Protein AF-A0A9P5S345-F1 (afdb_monomer_lite)

Organism: NCBI:txid64567

Secondary structure (DSSP, 8-state):
-EEEEEEEE-TTS-EEEEEEEE-TTT--EEEEEEEE--SS-----S--B-S--S--HHHHHHHHHTT-B--TTTTS--

Foldseek 3Di:
DDWDWDWDQDPLQKIWIKIWDDDPPPPDIDIDTPDMDHNDDDDDAPAADDPDPDDDPVRVVVCVVRVNHDDPPPPPDD

Radius of gyration: 16.43 Å; chains: 1; bounding box: 36×37×32 Å

Structure (mmCIF, N/CA/C/O backbone):
data_AF-A0A9P5S345-F1
#
_entry.id   AF-A0A9P5S345-F1
#
loop_
_atom_site.group_PDB
_atom_site.id
_atom_site.type_symbol
_atom_site.label_atom_id
_atom_site.label_alt_id
_atom_site.label_comp_id
_atom_site.label_asym_id
_atom_site.label_entity_id
_atom_site.label_seq_id
_atom_site.pdbx_PDB_ins_code
_atom_site.Cartn_x
_atom_site.Cartn_y
_atom_site.Cartn_z
_atom_site.occupancy
_atom_site.B_iso_or_equiv
_atom_site.auth_seq_id
_atom_site.auth_comp_id
_atom_site.auth_asym_id
_atom_site.auth_atom_id
_atom_site.pdbx_PDB_model_num
ATOM 1 N N . MET A 1 1 ? 15.379 7.330 -4.752 1.00 70.81 1 MET A N 1
ATOM 2 C CA . MET A 1 1 ? 13.925 7.522 -4.540 1.00 70.81 1 MET A CA 1
ATOM 3 C C . MET A 1 1 ? 13.267 6.174 -4.715 1.00 70.81 1 MET A C 1
ATOM 5 O O . MET A 1 1 ? 13.356 5.619 -5.807 1.00 70.81 1 MET A O 1
ATOM 9 N N . ILE A 1 2 ? 12.641 5.645 -3.667 1.00 75.69 2 ILE A N 1
ATOM 10 C CA . ILE A 1 2 ? 11.908 4.379 -3.759 1.00 75.69 2 ILE A CA 1
ATOM 11 C C . ILE A 1 2 ? 10.435 4.712 -3.982 1.00 75.69 2 ILE A C 1
ATOM 13 O O . ILE A 1 2 ? 9.841 5.476 -3.219 1.00 75.69 2 ILE A O 1
ATOM 17 N N . LEU A 1 3 ? 9.870 4.148 -5.049 1.00 85.38 3 LEU A N 1
ATOM 18 C CA . LEU A 1 3 ? 8.455 4.238 -5.374 1.00 85.38 3 LEU A CA 1
ATOM 19 C C . LEU A 1 3 ? 7.872 2.830 -5.347 1.00 85.38 3 LEU A C 1
ATOM 21 O O . LEU A 1 3 ? 8.229 1.999 -6.182 1.00 85.38 3 LEU A O 1
ATOM 25 N N . LEU A 1 4 ? 6.984 2.570 -4.393 1.00 90.62 4 LEU A N 1
ATOM 26 C CA . LEU A 1 4 ? 6.244 1.316 -4.320 1.00 90.62 4 LEU A CA 1
ATOM 27 C C . LEU A 1 4 ? 4.756 1.606 -4.491 1.00 90.62 4 LEU A C 1
ATOM 29 O O . LEU A 1 4 ? 4.190 2.418 -3.762 1.00 90.62 4 LEU A O 1
ATOM 33 N N . GLU A 1 5 ? 4.118 0.913 -5.430 1.00 92.31 5 GLU A N 1
ATOM 34 C CA . GLU A 1 5 ? 2.667 0.932 -5.592 1.00 92.31 5 GLU A CA 1
ATOM 35 C C . GLU A 1 5 ? 2.094 -0.434 -5.227 1.00 92.31 5 GLU A C 1
ATOM 37 O O . GLU A 1 5 ? 2.602 -1.467 -5.665 1.00 92.31 5 GLU A O 1
ATOM 42 N N . PHE A 1 6 ? 1.040 -0.444 -4.415 1.00 88.31 6 PHE A N 1
ATOM 43 C CA . PHE A 1 6 ? 0.346 -1.675 -4.051 1.00 88.31 6 PHE A CA 1
ATOM 44 C C . PHE A 1 6 ? -1.156 -1.450 -3.920 1.00 88.31 6 PHE A C 1
ATOM 46 O O . PHE A 1 6 ? -1.622 -0.337 -3.668 1.00 88.31 6 PHE A O 1
ATOM 53 N N . ALA A 1 7 ? -1.917 -2.528 -4.087 1.00 89.31 7 ALA A N 1
ATOM 54 C CA . ALA A 1 7 ? -3.365 -2.523 -3.958 1.00 89.31 7 ALA A CA 1
ATOM 55 C C . ALA A 1 7 ? -3.805 -3.247 -2.681 1.00 89.31 7 ALA A C 1
ATOM 57 O O . ALA A 1 7 ? -3.228 -4.267 -2.305 1.00 89.31 7 ALA A O 1
ATOM 58 N N . THR A 1 8 ? -4.859 -2.747 -2.042 1.00 89.62 8 THR A N 1
ATOM 59 C CA . THR A 1 8 ? -5.536 -3.417 -0.924 1.00 89.62 8 THR A CA 1
ATOM 60 C C . THR A 1 8 ? -7.002 -3.639 -1.256 1.00 89.62 8 THR A C 1
ATOM 62 O O . THR A 1 8 ? -7.662 -2.707 -1.713 1.00 89.62 8 THR A O 1
ATOM 65 N N . ALA A 1 9 ? -7.518 -4.832 -0.959 1.00 85.19 9 ALA A N 1
ATOM 66 C CA . ALA A 1 9 ? -8.953 -5.085 -0.899 1.00 85.19 9 ALA A CA 1
ATOM 67 C C . ALA A 1 9 ? -9.477 -4.774 0.503 1.00 85.19 9 ALA A C 1
ATOM 69 O O . ALA A 1 9 ? -8.949 -5.272 1.499 1.00 85.19 9 ALA A O 1
ATOM 70 N N . CYS A 1 10 ? -10.493 -3.923 0.574 1.00 84.25 10 CYS A N 1
ATOM 71 C CA . CYS A 1 10 ? -11.074 -3.446 1.819 1.00 84.25 10 CYS A CA 1
ATOM 72 C C . CYS A 1 10 ? -12.370 -4.201 2.150 1.00 84.25 10 CYS A C 1
ATOM 74 O O . CYS A 1 10 ? -13.032 -4.765 1.282 1.00 84.25 10 CYS A O 1
ATOM 76 N N . GLN A 1 11 ? -12.749 -4.201 3.431 1.00 84.25 11 GLN A N 1
ATOM 77 C CA . GLN A 1 11 ? -13.970 -4.863 3.907 1.00 84.25 11 GLN A CA 1
ATOM 78 C C . GLN A 1 11 ? -15.248 -4.266 3.295 1.00 84.25 11 GLN A C 1
ATOM 80 O O . GLN A 1 11 ? -16.246 -4.966 3.152 1.00 84.25 11 GLN A O 1
ATOM 85 N N . ASP A 1 12 ? -15.206 -2.990 2.910 1.00 85.81 12 ASP A N 1
ATOM 86 C CA . ASP A 1 12 ? -16.282 -2.306 2.185 1.00 85.81 12 ASP A CA 1
ATOM 87 C C . ASP A 1 12 ? -16.410 -2.762 0.718 1.00 85.81 12 ASP A C 1
ATOM 89 O O . ASP A 1 12 ? -17.276 -2.272 0.002 1.00 85.81 12 ASP A O 1
ATOM 93 N N . GLY A 1 13 ? -15.565 -3.692 0.260 1.00 80.19 13 GLY A N 1
ATOM 94 C CA . GLY A 1 13 ? -15.541 -4.183 -1.114 1.00 80.19 13 GLY A CA 1
ATOM 95 C C . GLY A 1 13 ? -14.799 -3.272 -2.095 1.00 80.19 13 GLY A C 1
ATOM 96 O O . GLY A 1 13 ? -14.740 -3.601 -3.278 1.00 80.19 13 GLY A O 1
ATOM 97 N N . SER A 1 14 ? -14.220 -2.153 -1.642 1.00 84.69 14 SER A N 1
ATOM 98 C CA . SER A 1 14 ? -13.383 -1.294 -2.487 1.00 84.69 14 SER A CA 1
ATOM 99 C C . SER A 1 14 ? -11.975 -1.873 -2.664 1.00 84.69 14 SER A C 1
ATOM 101 O O . SER A 1 14 ? -11.403 -2.477 -1.751 1.00 84.69 14 SER A O 1
ATOM 103 N N . LEU A 1 15 ? -11.387 -1.656 -3.842 1.00 88.50 15 LEU A N 1
ATOM 104 C CA . LEU A 1 15 ? -9.942 -1.727 -4.032 1.00 88.50 15 LEU A CA 1
ATOM 105 C C . LEU A 1 15 ? -9.356 -0.332 -3.900 1.00 88.50 15 LEU A C 1
ATOM 107 O O . LEU A 1 15 ? -9.880 0.625 -4.465 1.00 88.50 15 LEU A O 1
ATOM 111 N N . ARG A 1 16 ? -8.229 -0.232 -3.204 1.00 92.25 16 ARG A N 1
ATOM 112 C CA . ARG A 1 16 ? -7.492 1.021 -3.035 1.00 92.25 16 ARG A CA 1
ATOM 113 C C . ARG A 1 16 ? -6.062 0.821 -3.482 1.00 92.25 16 ARG A C 1
ATOM 115 O O . ARG A 1 16 ? -5.415 -0.120 -3.025 1.00 92.25 16 ARG A O 1
ATOM 122 N N . VAL A 1 17 ? -5.584 1.693 -4.362 1.00 92.94 17 VAL A N 1
ATOM 123 C CA . VAL A 1 17 ? -4.180 1.712 -4.775 1.00 92.94 17 VAL A CA 1
ATOM 124 C C . VAL A 1 17 ? -3.455 2.805 -4.027 1.00 92.94 17 VAL A C 1
ATOM 126 O O . VAL A 1 17 ? -3.844 3.975 -4.053 1.00 92.94 17 VAL A O 1
ATOM 129 N N . TRP A 1 18 ? -2.375 2.399 -3.382 1.00 95.31 18 TRP A N 1
ATOM 130 C CA . TRP A 1 18 ? -1.527 3.242 -2.569 1.00 95.31 18 TRP A CA 1
ATOM 131 C C . TRP A 1 18 ? -0.197 3.440 -3.266 1.00 95.31 18 TRP A C 1
ATOM 133 O O . TRP A 1 18 ? 0.333 2.525 -3.896 1.00 95.31 18 TRP A O 1
ATOM 143 N N . GLN A 1 19 ? 0.342 4.638 -3.114 1.00 95.00 19 GLN A N 1
ATOM 144 C CA . GLN A 1 19 ? 1.688 4.976 -3.520 1.00 95.00 19 GLN A CA 1
ATOM 145 C C . GLN A 1 19 ? 2.497 5.301 -2.269 1.00 95.00 19 GLN A C 1
ATOM 147 O O . GLN A 1 19 ? 2.127 6.185 -1.492 1.00 95.00 19 GLN A O 1
ATOM 152 N N . VAL A 1 20 ? 3.590 4.572 -2.077 1.00 93.44 20 VAL A N 1
ATOM 153 C CA . VAL A 1 20 ? 4.587 4.827 -1.042 1.00 93.44 20 VAL A CA 1
ATOM 154 C C . VAL A 1 20 ? 5.775 5.496 -1.703 1.00 93.44 20 VAL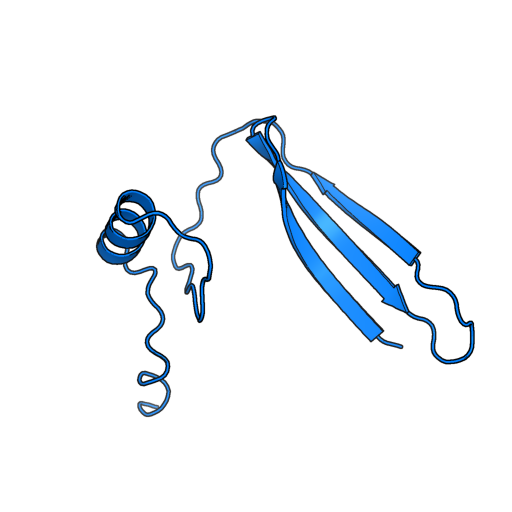 A C 1
ATOM 156 O O . VAL A 1 20 ? 6.376 4.937 -2.622 1.00 93.44 20 VAL A O 1
ATOM 159 N N . MET A 1 21 ? 6.099 6.691 -1.229 1.00 92.69 21 MET A N 1
ATOM 160 C CA . MET A 1 21 ? 7.271 7.440 -1.657 1.00 92.69 21 MET A CA 1
ATOM 161 C C . MET A 1 21 ? 8.226 7.569 -0.482 1.00 92.69 21 MET A C 1
ATOM 163 O O . MET A 1 21 ? 7.865 8.137 0.556 1.00 92.69 21 MET A O 1
ATOM 167 N N . ASP A 1 22 ? 9.438 7.064 -0.681 1.00 88.94 22 ASP A N 1
ATOM 168 C CA . ASP A 1 22 ? 10.578 7.293 0.201 1.00 88.94 22 ASP A CA 1
ATOM 169 C C . ASP A 1 22 ? 11.615 8.152 -0.534 1.00 88.94 22 ASP A C 1
ATOM 171 O O . ASP A 1 22 ? 12.146 7.789 -1.601 1.00 88.94 22 ASP A O 1
ATOM 175 N N . VAL A 1 23 ? 11.857 9.335 0.026 1.00 81.88 23 VAL A N 1
ATOM 176 C CA . VAL A 1 23 ? 12.862 10.268 -0.471 1.00 81.88 23 VAL A CA 1
ATOM 177 C C . VAL A 1 23 ? 14.161 9.960 0.261 1.00 81.88 23 VAL A C 1
ATOM 179 O O . VAL A 1 23 ? 14.323 10.273 1.436 1.00 81.88 23 VAL A O 1
ATOM 182 N N . GLU A 1 24 ? 15.108 9.351 -0.452 1.00 79.19 24 GLU A N 1
ATOM 183 C CA . GLU A 1 24 ? 16.419 9.002 0.101 1.00 79.19 24 GLU A CA 1
ATOM 184 C C . GLU A 1 24 ? 17.052 10.190 0.836 1.00 79.19 24 GLU A C 1
ATOM 186 O O . GLU A 1 24 ? 17.218 11.276 0.280 1.00 79.19 24 GLU A O 1
ATOM 191 N N . GLY A 1 25 ? 17.395 9.972 2.106 1.00 74.94 25 GLY A N 1
ATOM 192 C CA . GLY A 1 25 ? 18.003 10.987 2.963 1.00 74.94 25 GLY A CA 1
ATOM 193 C C . GLY A 1 25 ? 17.025 11.930 3.673 1.00 74.94 25 GLY A C 1
ATOM 194 O O . GLY A 1 25 ? 17.480 12.698 4.518 1.00 74.94 25 GLY A O 1
ATOM 195 N N . SER A 1 26 ? 15.710 11.872 3.412 1.00 83.69 26 SER A N 1
ATOM 196 C CA . SER A 1 26 ? 14.722 12.659 4.174 1.00 83.69 26 SER A CA 1
ATOM 197 C C . SER A 1 26 ? 14.342 12.013 5.510 1.00 83.69 26 SER A C 1
ATOM 199 O O . SER A 1 26 ? 13.874 12.704 6.415 1.00 83.69 26 SER A O 1
ATOM 201 N N . GLY A 1 27 ? 14.504 10.690 5.629 1.00 83.81 27 GLY A N 1
ATOM 202 C CA . GLY A 1 27 ? 14.027 9.915 6.778 1.00 83.81 27 GLY A CA 1
ATOM 203 C C . GLY A 1 27 ? 12.499 9.883 6.905 1.00 83.81 27 GLY A C 1
ATOM 204 O O . GLY A 1 27 ? 11.983 9.510 7.957 1.00 83.81 27 GLY A O 1
ATOM 205 N N . SER A 1 28 ? 11.771 10.294 5.863 1.00 87.00 28 SER A N 1
ATOM 206 C CA . SER A 1 28 ? 10.314 10.374 5.856 1.00 87.00 28 SER A CA 1
ATOM 207 C C . SER A 1 2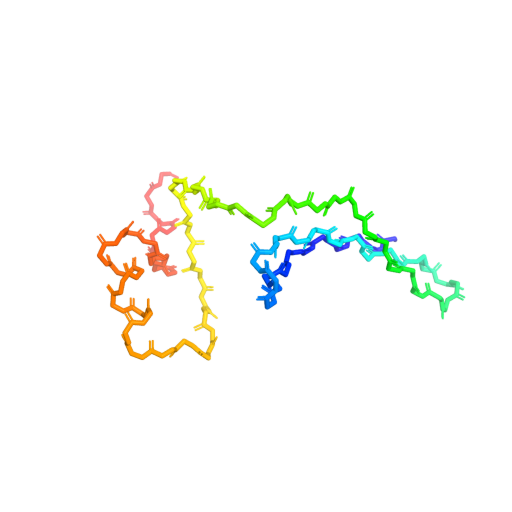8 ? 9.718 9.522 4.741 1.00 87.00 28 SER A C 1
ATOM 209 O O . SER A 1 28 ? 10.067 9.650 3.571 1.00 87.00 28 SER A O 1
ATOM 211 N N . VAL A 1 29 ? 8.759 8.681 5.122 1.00 90.31 29 VAL A N 1
ATOM 212 C CA . VAL A 1 29 ? 7.947 7.899 4.191 1.00 90.31 29 VAL A CA 1
ATOM 213 C C . VAL A 1 29 ? 6.591 8.578 4.065 1.00 90.31 29 VAL A C 1
ATOM 215 O O . VAL A 1 29 ? 5.928 8.838 5.070 1.00 90.31 29 VAL A O 1
ATOM 218 N N . SER A 1 30 ? 6.165 8.858 2.834 1.00 91.19 30 SER A N 1
ATOM 219 C CA . SER A 1 30 ? 4.810 9.339 2.558 1.00 91.19 30 SER A CA 1
ATOM 220 C C . SER A 1 30 ? 3.993 8.249 1.876 1.00 91.19 30 SER A C 1
ATOM 222 O O . SER A 1 30 ? 4.475 7.570 0.972 1.00 91.19 30 SER A O 1
ATOM 224 N N . VAL A 1 31 ? 2.753 8.070 2.332 1.00 93.31 31 VAL A N 1
ATOM 225 C CA . VAL A 1 31 ? 1.808 7.096 1.780 1.00 93.31 31 VAL A CA 1
ATOM 226 C C . VAL A 1 31 ? 0.577 7.857 1.319 1.00 93.31 31 VAL A C 1
ATOM 228 O O . VAL A 1 31 ? -0.041 8.569 2.111 1.00 93.31 31 VAL A O 1
ATOM 231 N N . GLN A 1 32 ? 0.235 7.737 0.041 1.00 94.81 32 GLN A N 1
ATOM 232 C CA . GLN A 1 32 ? -0.867 8.479 -0.570 1.00 94.81 32 GLN A CA 1
ATOM 233 C C . GLN A 1 32 ? -1.825 7.527 -1.286 1.00 94.81 32 GLN A C 1
ATOM 235 O O . GLN A 1 32 ? -1.399 6.572 -1.934 1.00 94.81 32 GLN A O 1
ATOM 240 N N . LEU A 1 33 ? -3.130 7.789 -1.171 1.00 94.56 33 LEU A N 1
ATOM 241 C CA . LEU A 1 33 ? -4.151 7.093 -1.951 1.00 94.56 33 LEU A CA 1
ATOM 242 C C . LEU A 1 33 ? -4.123 7.632 -3.386 1.00 94.56 33 LEU A C 1
ATOM 244 O O . LEU A 1 33 ? -4.425 8.802 -3.607 1.00 94.56 33 LEU A O 1
ATOM 248 N N . LYS A 1 34 ? -3.779 6.780 -4.354 1.00 94.19 34 LYS A N 1
ATOM 249 C CA . LYS A 1 34 ? -3.729 7.138 -5.778 1.00 94.19 34 LYS A CA 1
ATOM 250 C C . LYS A 1 34 ? -5.113 7.063 -6.418 1.00 94.19 34 LYS A C 1
ATOM 252 O O . LYS A 1 34 ? -5.488 7.954 -7.172 1.00 94.19 34 LYS A O 1
ATOM 257 N N . TRP A 1 35 ? -5.868 6.008 -6.108 1.00 92.19 35 TRP A N 1
ATOM 258 C CA . TRP A 1 35 ? -7.275 5.864 -6.486 1.00 92.19 35 TRP A CA 1
ATOM 259 C C . TRP A 1 35 ? -7.980 4.802 -5.631 1.00 92.19 35 TRP A C 1
ATOM 261 O O . TRP A 1 35 ? -7.335 3.947 -5.018 1.00 92.19 35 TRP A O 1
ATOM 271 N N . SER A 1 36 ? -9.313 4.859 -5.609 1.00 91.06 36 SER A N 1
ATOM 272 C CA . SER A 1 36 ? -10.193 3.851 -5.010 1.00 91.06 36 SER A CA 1
ATOM 273 C C . SER A 1 36 ? -11.276 3.462 -6.007 1.00 91.06 36 SER A C 1
ATOM 275 O O . SER A 1 36 ? -11.761 4.322 -6.742 1.00 91.06 36 SER A O 1
ATOM 277 N N . SER A 1 37 ? -11.656 2.187 -6.041 1.00 86.88 37 SER A N 1
ATOM 278 C CA . SER A 1 37 ? -12.893 1.782 -6.705 1.00 86.88 37 SER A CA 1
ATOM 279 C C . SER A 1 37 ? -14.088 2.104 -5.814 1.00 86.88 37 SER A C 1
ATOM 281 O O . SER A 1 37 ? -13.966 2.165 -4.587 1.00 86.88 37 SER A O 1
ATOM 283 N N . GLU A 1 38 ? -15.259 2.227 -6.429 1.00 83.88 38 GLU A N 1
ATOM 284 C CA . GLU A 1 38 ? -16.520 2.055 -5.712 1.00 83.88 38 GLU A CA 1
ATOM 285 C C . GLU A 1 38 ? -16.646 0.600 -5.214 1.00 83.88 38 GLU A C 1
ATOM 287 O O . GLU A 1 38 ? -16.025 -0.292 -5.818 1.00 83.88 38 GLU A O 1
ATOM 292 N N . PRO A 1 39 ? -17.450 0.339 -4.162 1.00 73.25 39 PRO A N 1
ATOM 293 C CA . PRO A 1 39 ? -17.888 -0.996 -3.747 1.00 73.25 39 PRO A CA 1
ATOM 294 C C . PRO A 1 39 ? -18.608 -1.718 -4.893 1.00 73.25 39 PRO A C 1
ATOM 296 O O . PRO A 1 39 ? -19.830 -1.699 -5.026 1.00 73.25 39 PRO A O 1
ATOM 299 N N . SER A 1 40 ? -17.842 -2.303 -5.800 1.00 67.75 40 SER A N 1
ATOM 300 C CA . SER A 1 40 ? -18.340 -2.882 -7.038 1.00 67.75 40 SER A CA 1
ATOM 301 C C . SER A 1 40 ? -17.469 -4.060 -7.437 1.00 67.75 40 SER A C 1
ATOM 303 O O . SER A 1 40 ? -16.320 -4.192 -7.014 1.00 67.75 40 SER A O 1
ATOM 305 N N . MET A 1 41 ? -18.046 -4.959 -8.227 1.00 62.75 41 MET A N 1
ATOM 306 C CA . MET A 1 41 ? -17.369 -6.178 -8.634 1.00 62.75 41 MET A CA 1
ATOM 307 C C . MET A 1 41 ? -16.262 -5.836 -9.634 1.00 62.75 41 MET A C 1
ATOM 309 O O . MET A 1 41 ? -16.534 -5.493 -10.784 1.00 62.75 41 MET A O 1
ATOM 313 N N . LEU A 1 42 ? -15.007 -5.927 -9.199 1.00 61.50 42 LEU A N 1
ATOM 314 C CA . LEU A 1 42 ? -13.867 -5.820 -10.099 1.00 61.50 42 LEU A CA 1
ATOM 315 C C . LEU A 1 42 ? -13.665 -7.138 -10.835 1.00 61.50 42 LEU A C 1
ATOM 317 O O . LEU A 1 42 ? -13.385 -8.174 -10.235 1.00 61.50 42 LEU A O 1
ATOM 321 N N . ALA A 1 43 ? -13.795 -7.073 -12.155 1.00 64.50 43 ALA A N 1
ATOM 322 C CA . ALA A 1 43 ? -13.393 -8.140 -13.048 1.00 64.50 43 ALA A CA 1
ATOM 323 C C . ALA A 1 43 ? -11.972 -7.851 -13.538 1.00 64.50 43 ALA A C 1
ATOM 325 O O . ALA A 1 43 ? -11.723 -6.834 -14.183 1.00 64.50 43 ALA A O 1
ATOM 326 N N . ALA A 1 44 ? -11.046 -8.752 -13.235 1.00 64.19 44 ALA A N 1
ATOM 327 C CA . ALA A 1 44 ? -9.709 -8.752 -13.804 1.00 64.19 44 ALA A CA 1
ATOM 328 C C . ALA A 1 44 ? -9.495 -10.082 -14.531 1.00 64.19 44 ALA A C 1
ATOM 330 O O . ALA A 1 44 ? -9.819 -11.144 -14.001 1.00 64.19 44 ALA A O 1
ATOM 331 N N . SER A 1 45 ? -8.972 -10.025 -15.753 1.00 67.75 45 SER A N 1
ATOM 332 C CA . SER A 1 45 ? -8.673 -11.201 -16.574 1.00 67.75 45 SER A CA 1
ATOM 333 C C . SER A 1 45 ? -7.168 -11.342 -16.764 1.00 67.75 45 SER A C 1
ATOM 335 O O . SER A 1 45 ? -6.491 -10.342 -16.995 1.00 67.75 45 SER A O 1
ATOM 337 N N . GLY A 1 46 ?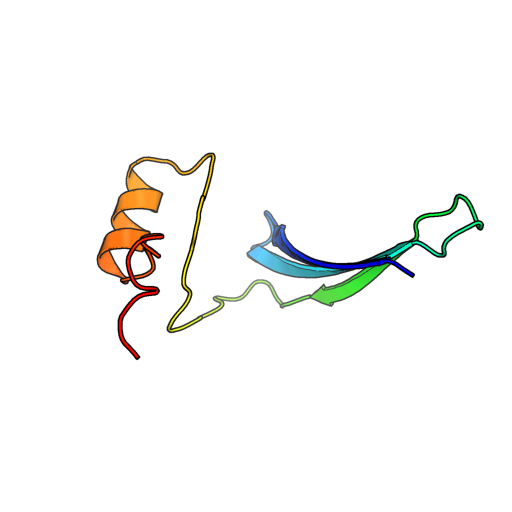 -6.655 -12.573 -16.712 1.00 68.19 46 GLY A N 1
ATOM 338 C CA . GLY A 1 46 ? -5.230 -12.846 -16.934 1.00 68.19 46 GLY A CA 1
ATOM 339 C C . GLY A 1 46 ? -4.323 -12.456 -15.764 1.00 68.19 46 GLY A C 1
ATOM 340 O O . GLY A 1 46 ? -3.138 -12.213 -15.966 1.00 68.19 46 GLY A O 1
ATOM 341 N N . ILE A 1 47 ? -4.865 -12.370 -14.544 1.00 68.75 47 ILE A N 1
ATOM 342 C CA . ILE A 1 47 ? -4.041 -12.196 -13.347 1.00 68.75 47 ILE A CA 1
ATOM 343 C C . ILE A 1 47 ? -3.164 -13.437 -13.165 1.00 68.75 47 ILE A C 1
ATOM 345 O O . ILE A 1 47 ? -3.668 -14.555 -13.112 1.00 68.75 47 ILE A O 1
ATOM 349 N N . VAL A 1 48 ? -1.867 -13.211 -12.974 1.00 71.19 48 VAL A N 1
ATOM 350 C CA . VAL A 1 48 ? -0.917 -14.224 -12.512 1.00 71.19 48 VAL A CA 1
ATOM 351 C C . VAL A 1 48 ? -0.625 -13.943 -11.042 1.00 71.19 48 VAL A C 1
ATOM 353 O O . VAL A 1 48 ? -0.023 -12.918 -10.716 1.00 71.19 48 VAL A O 1
ATOM 356 N N . LEU A 1 49 ? -1.074 -14.822 -10.145 1.00 67.81 49 LEU A N 1
ATOM 357 C CA . LEU A 1 49 ? -0.727 -14.742 -8.729 1.00 67.81 49 LEU A CA 1
ATOM 358 C C . LEU A 1 49 ? 0.459 -15.666 -8.456 1.00 67.81 49 LEU A C 1
ATOM 360 O O . LEU A 1 49 ? 0.350 -16.884 -8.598 1.00 67.81 49 LEU A O 1
ATOM 364 N N . ASN A 1 50 ? 1.576 -15.071 -8.045 1.00 70.25 50 ASN A N 1
ATOM 365 C CA . ASN A 1 50 ? 2.769 -15.776 -7.583 1.00 70.25 50 ASN A CA 1
ATOM 366 C C . ASN A 1 50 ? 2.877 -15.649 -6.061 1.00 70.25 50 ASN A C 1
ATOM 368 O O . ASN A 1 50 ? 2.494 -14.622 -5.499 1.00 70.25 50 ASN A O 1
ATOM 372 N N . ASP A 1 51 ? 3.388 -16.691 -5.404 1.00 69.94 51 ASP A N 1
ATOM 373 C CA . ASP A 1 51 ? 3.790 -16.674 -3.988 1.00 69.94 51 ASP A CA 1
ATOM 374 C C . ASP A 1 51 ? 2.720 -16.177 -2.996 1.00 69.94 51 ASP A C 1
ATOM 376 O O . ASP A 1 51 ? 3.019 -15.634 -1.931 1.00 69.94 51 ASP A O 1
ATOM 380 N N . THR A 1 52 ? 1.438 -16.381 -3.311 1.00 68.62 52 THR A N 1
ATOM 381 C CA . THR A 1 52 ? 0.340 -15.979 -2.425 1.00 68.62 52 THR A CA 1
ATOM 382 C C . THR A 1 52 ? 0.379 -16.743 -1.104 1.00 68.62 52 THR A C 1
ATOM 384 O O . THR A 1 52 ? 0.197 -17.966 -1.066 1.00 68.62 52 THR A O 1
ATOM 387 N N . ILE A 1 53 ? 0.536 -16.007 -0.008 1.00 74.56 53 ILE A N 1
ATOM 388 C CA . ILE A 1 53 ? 0.464 -16.518 1.363 1.00 74.56 53 ILE A CA 1
ATOM 389 C C . ILE A 1 53 ? -0.913 -16.234 1.982 1.00 74.56 53 ILE A C 1
ATOM 391 O O . ILE A 1 53 ? -1.591 -15.280 1.614 1.00 74.56 53 ILE A O 1
ATOM 395 N N . GLY A 1 54 ? -1.353 -17.072 2.926 1.00 77.44 54 GLY A N 1
ATOM 396 C CA . GLY A 1 54 ? -2.574 -16.821 3.711 1.00 77.44 54 GLY A CA 1
ATOM 397 C C . GLY A 1 54 ? -3.913 -17.123 3.020 1.00 77.44 54 GLY A C 1
ATOM 398 O O . GLY A 1 54 ? -4.964 -16.810 3.575 1.00 77.44 54 GLY A O 1
ATOM 399 N N . LEU A 1 55 ? -3.918 -17.753 1.841 1.00 76.50 55 LEU A N 1
ATOM 400 C CA . LEU A 1 55 ? -5.158 -18.182 1.185 1.00 76.50 55 LEU A CA 1
ATOM 401 C C . LEU A 1 55 ? -5.801 -19.384 1.892 1.00 76.50 55 LEU A C 1
ATOM 403 O O . LEU A 1 55 ? -5.132 -20.380 2.179 1.00 76.50 55 LEU A O 1
ATOM 407 N N . SER A 1 56 ? -7.124 -19.330 2.076 1.00 81.31 56 SER A N 1
ATOM 408 C CA . SER A 1 56 ? -7.922 -20.505 2.444 1.00 81.31 56 SER A CA 1
ATOM 409 C C . SER A 1 56 ? -7.887 -21.561 1.329 1.00 81.31 56 SER A C 1
ATOM 411 O O . SER A 1 56 ? -7.651 -21.246 0.160 1.00 81.31 56 SER A O 1
ATOM 413 N N . ALA A 1 57 ? -8.165 -22.824 1.667 1.00 79.69 57 ALA A N 1
ATOM 414 C CA . ALA A 1 57 ? -8.203 -23.911 0.683 1.00 79.69 57 ALA A CA 1
ATOM 415 C C . ALA A 1 57 ? -9.232 -23.663 -0.438 1.00 79.69 57 ALA A C 1
ATOM 417 O O . ALA A 1 57 ? -8.973 -23.977 -1.597 1.00 79.69 57 ALA A O 1
ATOM 418 N N . VAL A 1 58 ? -10.374 -23.051 -0.103 1.00 82.12 58 VAL A N 1
ATOM 419 C CA . VAL A 1 58 ? -11.419 -22.690 -1.073 1.00 82.12 58 VAL A CA 1
ATOM 420 C C . VAL A 1 58 ? -10.912 -21.624 -2.044 1.00 82.12 58 VAL A C 1
ATOM 422 O O . VAL A 1 58 ? -11.016 -21.809 -3.253 1.00 82.12 58 VAL A O 1
ATOM 425 N N . ASN A 1 59 ? -10.297 -20.552 -1.535 1.00 77.56 59 ASN A N 1
ATOM 426 C CA . ASN A 1 59 ? -9.805 -19.463 -2.382 1.00 77.56 59 ASN A CA 1
ATOM 427 C C . ASN A 1 59 ? -8.647 -19.918 -3.275 1.00 77.56 59 ASN A C 1
ATOM 429 O O . ASN A 1 59 ? -8.592 -19.529 -4.436 1.00 77.56 59 ASN A O 1
ATOM 433 N N . ARG A 1 60 ? -7.768 -20.798 -2.777 1.00 77.94 60 ARG A N 1
ATOM 434 C CA . ARG A 1 60 ? -6.714 -21.419 -3.594 1.00 77.94 60 ARG A CA 1
ATOM 435 C C . ARG A 1 60 ? -7.300 -22.193 -4.778 1.00 77.94 60 ARG A C 1
ATOM 437 O O . ARG A 1 60 ? -6.897 -21.963 -5.912 1.00 77.94 60 ARG A O 1
ATOM 444 N N . LYS A 1 61 ? -8.293 -23.048 -4.520 1.00 80.44 61 LYS A N 1
ATOM 445 C CA . LYS A 1 61 ? -8.934 -23.865 -5.559 1.00 80.44 61 LYS A CA 1
ATOM 446 C C . LYS A 1 61 ? -9.681 -23.021 -6.597 1.00 80.44 61 LYS A C 1
ATOM 448 O O . LYS A 1 61 ? -9.674 -23.361 -7.775 1.00 80.44 61 LYS A O 1
ATOM 453 N N . LEU A 1 62 ? -10.304 -21.918 -6.180 1.00 80.50 62 LEU A N 1
ATOM 454 C CA . LEU A 1 62 ? -10.935 -20.976 -7.110 1.00 80.50 62 LEU A CA 1
ATOM 455 C C . LEU A 1 62 ? -9.899 -20.324 -8.038 1.00 80.50 62 LEU A C 1
ATOM 457 O O . LEU A 1 62 ? -10.127 -20.227 -9.239 1.00 80.50 62 LEU A O 1
ATOM 461 N N . LEU A 1 63 ? -8.738 -19.927 -7.512 1.00 76.75 63 LEU A N 1
ATOM 462 C CA . LEU A 1 63 ? -7.671 -19.337 -8.327 1.00 76.75 63 LEU A CA 1
ATOM 463 C C . LEU A 1 63 ? -7.081 -20.336 -9.332 1.00 76.75 63 LEU A C 1
ATOM 465 O O . LEU A 1 63 ? -6.864 -19.970 -10.487 1.00 76.75 63 LEU A O 1
ATOM 469 N N . GLU A 1 64 ? -6.901 -21.598 -8.930 1.00 75.38 64 GLU A N 1
ATOM 470 C CA . GLU A 1 64 ? -6.519 -22.701 -9.828 1.00 75.38 64 GLU A CA 1
ATOM 471 C C . GLU A 1 64 ? -7.529 -22.873 -10.974 1.00 75.38 64 GLU A C 1
ATOM 473 O O . GLU A 1 64 ? -7.141 -22.952 -12.139 1.00 75.38 64 GLU A O 1
ATOM 478 N N . GLN A 1 65 ? -8.832 -22.867 -10.670 1.00 79.25 65 GLN A N 1
ATOM 479 C CA . GLN A 1 65 ? -9.894 -22.997 -11.678 1.00 79.25 65 GLN A CA 1
ATOM 480 C C . GLN A 1 65 ? -9.904 -21.857 -12.703 1.00 79.25 65 GLN A C 1
ATOM 482 O O . GLN A 1 65 ? -10.312 -22.066 -13.844 1.00 79.25 65 GLN A O 1
ATOM 487 N N . HIS A 1 66 ? -9.454 -20.667 -12.308 1.00 71.81 66 HIS A N 1
ATOM 488 C CA . HIS A 1 66 ? -9.399 -19.488 -13.170 1.00 71.81 66 HIS A CA 1
ATOM 489 C C . HIS A 1 66 ? -8.024 -19.264 -13.822 1.00 71.81 66 HIS A C 1
ATOM 491 O O . HIS A 1 66 ? -7.814 -18.222 -14.442 1.00 71.81 66 HIS A O 1
ATOM 497 N N . GLY A 1 67 ? -7.098 -20.226 -13.713 1.00 70.75 67 GLY A N 1
ATOM 498 C CA . GLY A 1 67 ? -5.776 -20.148 -14.344 1.00 70.75 67 GLY A CA 1
ATOM 499 C C . GLY A 1 67 ? -4.859 -19.080 -13.740 1.00 70.75 67 GLY A C 1
ATOM 500 O O . GLY A 1 67 ? -3.882 -18.689 -14.370 1.00 70.75 67 GLY A O 1
ATOM 501 N N . ALA A 1 68 ? -5.159 -18.608 -12.526 1.00 70.25 68 ALA A N 1
ATOM 502 C CA . ALA A 1 68 ? -4.414 -17.552 -11.843 1.00 70.25 68 ALA A CA 1
ATOM 503 C C . ALA A 1 68 ? -3.239 -18.085 -11.003 1.00 70.25 68 ALA A C 1
ATOM 505 O O . ALA A 1 68 ? -2.789 -17.420 -10.072 1.00 70.25 68 ALA A O 1
ATOM 506 N N . THR A 1 69 ? -2.745 -19.287 -11.299 1.00 67.06 69 THR A N 1
ATOM 507 C CA . THR A 1 69 ? -1.563 -19.871 -10.661 1.00 67.06 69 THR A CA 1
ATOM 508 C C . THR A 1 69 ? -0.355 -19.622 -11.542 1.00 67.06 69 THR A C 1
ATOM 510 O O . THR A 1 69 ? -0.158 -20.332 -12.528 1.00 67.06 69 THR A O 1
ATOM 513 N N . GLY A 1 70 ? 0.463 -18.632 -11.198 1.00 59.84 70 GLY A N 1
ATOM 514 C CA . GLY A 1 70 ? 1.787 -18.571 -11.792 1.00 59.84 70 GLY A CA 1
ATOM 515 C C . GLY A 1 70 ? 2.638 -19.665 -11.164 1.00 59.84 70 GLY A C 1
ATOM 516 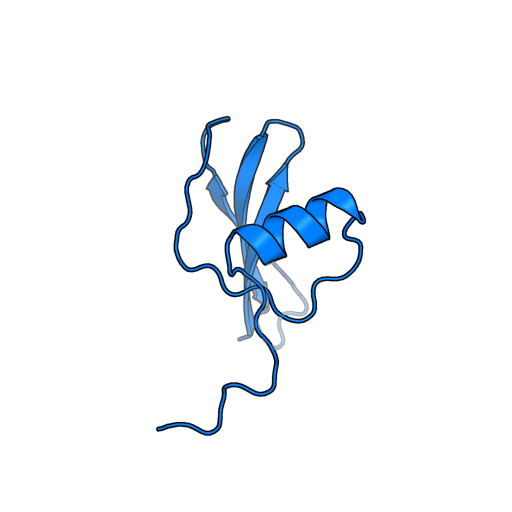O O . GLY A 1 70 ? 2.931 -19.638 -9.968 1.00 59.84 70 GLY A O 1
ATOM 517 N N . SER A 1 71 ? 2.987 -20.682 -11.948 1.00 54.94 71 SER A N 1
ATOM 518 C CA . SER A 1 71 ? 4.099 -21.534 -11.563 1.00 54.94 71 SER A CA 1
ATOM 519 C C . SER A 1 71 ? 5.371 -20.737 -11.861 1.00 54.94 71 SER A C 1
ATOM 521 O O . SER A 1 71 ? 5.542 -20.196 -12.952 1.00 54.94 71 SER A O 1
ATOM 523 N N . SER A 1 72 ? 6.299 -20.662 -10.906 1.00 49.00 72 SER A N 1
ATOM 524 C CA . SER A 1 72 ? 7.628 -20.073 -11.129 1.00 49.00 72 SER A CA 1
ATOM 525 C C . SER A 1 72 ? 8.430 -20.788 -12.245 1.00 49.00 72 SER A C 1
ATOM 527 O O . SER A 1 72 ? 9.556 -20.381 -12.528 1.00 49.00 72 SER A O 1
ATOM 529 N N . ALA A 1 73 ? 7.899 -21.851 -12.866 1.00 45.19 73 ALA A N 1
ATOM 530 C CA . ALA A 1 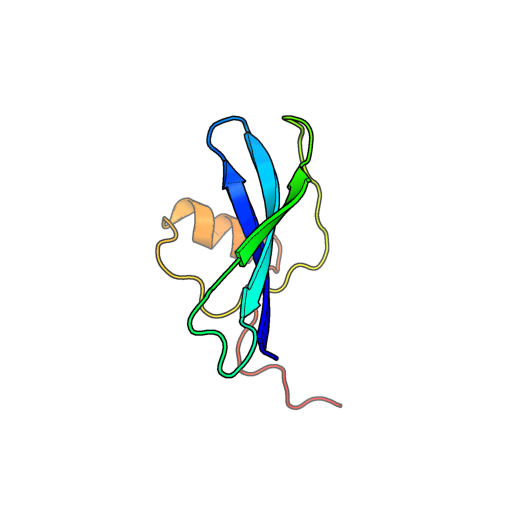73 ? 8.579 -22.681 -13.857 1.00 45.19 73 ALA A CA 1
ATOM 531 C C . ALA A 1 73 ? 8.290 -22.299 -15.324 1.00 45.19 73 ALA A C 1
ATOM 533 O O . ALA A 1 73 ? 8.985 -22.792 -16.209 1.00 45.19 73 ALA A O 1
ATOM 534 N N . ASP A 1 74 ? 7.343 -21.396 -15.600 1.00 46.47 74 ASP A N 1
ATOM 535 C CA . ASP A 1 74 ? 6.936 -21.074 -16.982 1.00 46.47 74 ASP A CA 1
ATOM 536 C C . ASP A 1 74 ? 7.828 -20.022 -17.684 1.00 46.47 74 ASP A C 1
ATOM 538 O O . ASP A 1 74 ? 7.553 -19.613 -18.808 1.00 46.47 74 ASP A O 1
ATOM 542 N N . TRP A 1 75 ? 8.947 -19.611 -17.073 1.00 45.75 75 TRP A N 1
ATOM 543 C CA . TRP A 1 75 ? 9.859 -18.597 -17.631 1.00 45.75 75 TRP A CA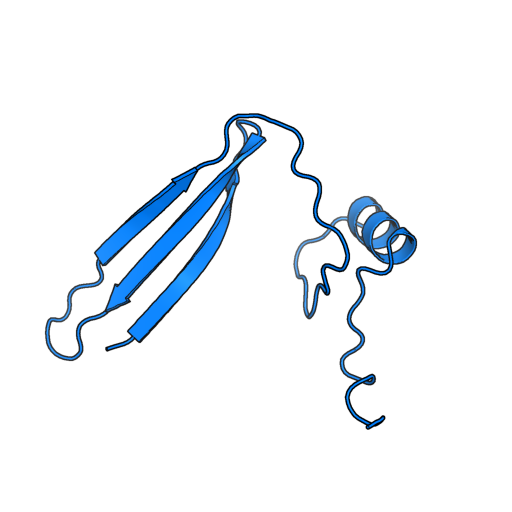 1
ATOM 544 C C . TRP A 1 75 ? 10.872 -19.108 -18.676 1.00 45.75 75 TRP A C 1
ATOM 546 O O . TRP A 1 75 ? 11.704 -18.329 -19.127 1.00 45.75 75 TRP A O 1
ATOM 556 N N . ASN A 1 76 ? 10.814 -20.376 -19.103 1.00 38.12 76 ASN A N 1
ATOM 557 C CA . ASN A 1 76 ? 11.758 -20.944 -20.086 1.00 38.12 76 ASN A CA 1
ATOM 558 C C . ASN A 1 76 ? 11.099 -21.407 -21.396 1.00 38.12 76 ASN A C 1
ATOM 560 O O . ASN A 1 76 ? 11.449 -22.454 -21.941 1.00 38.12 76 ASN A O 1
ATOM 564 N N . ALA A 1 77 ? 10.167 -20.624 -21.934 1.00 37.66 77 ALA A N 1
ATOM 565 C CA . ALA A 1 77 ? 9.763 -20.761 -23.329 1.00 37.66 77 ALA A CA 1
ATOM 566 C C . ALA A 1 77 ? 9.417 -19.393 -23.931 1.00 37.66 77 ALA A C 1
ATOM 568 O O . ALA A 1 77 ? 8.246 -19.058 -24.060 1.00 37.66 77 ALA A O 1
ATOM 569 N N . HIS A 1 78 ? 10.449 -18.610 -24.261 1.00 38.00 78 HIS A N 1
ATOM 570 C CA . HIS A 1 78 ? 10.608 -17.905 -25.541 1.00 38.00 78 HIS A CA 1
ATOM 571 C C . HIS A 1 78 ? 11.974 -17.223 -25.624 1.00 38.00 78 HIS A C 1
ATOM 573 O O . HIS A 1 78 ? 12.307 -16.440 -24.710 1.00 38.00 78 HIS A O 1
#

pLDDT: mean 76.78, std 14.47, range [37.66, 95.31]

Sequence (78 aa):
MILLEFATACQDGSLRVWQVMDVEGSGSVSVQLKWSSEPSMLAASGIVLNDTIGLSAVNRKLLEQHGATGSSADWNAH